Protein AF-A0A923ZL91-F1 (afdb_monomer)

Structure (mmCIF, N/CA/C/O backbone):
data_AF-A0A923ZL91-F1
#
_entry.id   AF-A0A923ZL91-F1
#
loop_
_atom_site.group_PDB
_atom_site.id
_atom_site.type_symbol
_atom_site.label_atom_id
_atom_site.label_alt_id
_atom_site.label_comp_id
_atom_site.label_asym_id
_atom_site.label_entity_id
_atom_site.label_seq_id
_atom_site.pdbx_PDB_ins_code
_atom_site.Cartn_x
_atom_site.Cartn_y
_atom_site.Cartn_z
_atom_site.occupancy
_atom_site.B_iso_or_equiv
_atom_site.auth_seq_id
_atom_site.auth_comp_id
_atom_site.auth_asym_id
_atom_site.auth_atom_id
_atom_site.pdbx_PDB_model_num
ATOM 1 N N . MET A 1 1 ? -7.397 3.218 -4.882 1.00 77.31 1 MET A N 1
ATOM 2 C CA . MET A 1 1 ? -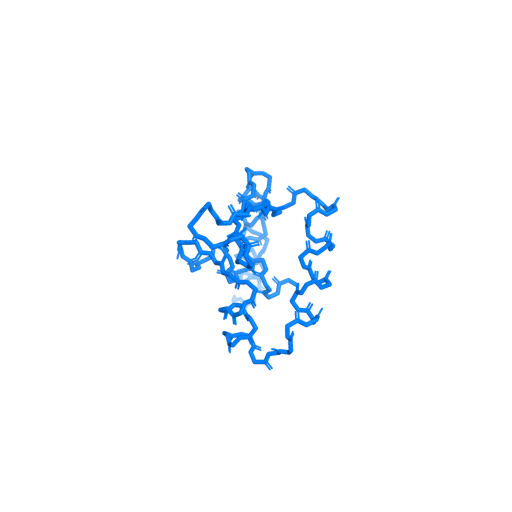7.977 2.311 -3.867 1.00 77.31 1 MET A CA 1
ATOM 3 C C . MET A 1 1 ? -7.658 0.837 -4.108 1.00 77.31 1 MET A C 1
ATOM 5 O O . MET A 1 1 ? -7.309 0.187 -3.137 1.00 77.31 1 MET A O 1
ATOM 9 N N . ALA A 1 2 ? -7.682 0.318 -5.348 1.00 88.25 2 ALA A N 1
ATOM 10 C CA . ALA A 1 2 ? -7.442 -1.107 -5.651 1.00 88.25 2 ALA A CA 1
ATOM 11 C C . ALA A 1 2 ? -6.246 -1.755 -4.919 1.00 88.25 2 ALA A C 1
ATOM 13 O O . ALA A 1 2 ? -6.373 -2.854 -4.395 1.00 88.25 2 ALA A O 1
ATOM 14 N N . LEU A 1 3 ? -5.107 -1.060 -4.814 1.00 93.25 3 LEU A N 1
ATOM 15 C CA . LEU A 1 3 ? -3.938 -1.584 -4.099 1.00 93.25 3 LEU A CA 1
ATOM 16 C C . LEU A 1 3 ? -4.197 -1.812 -2.602 1.00 93.25 3 LEU A C 1
ATOM 18 O O . LEU A 1 3 ? -3.778 -2.832 -2.075 1.00 93.25 3 LEU A O 1
ATOM 22 N N . LEU A 1 4 ? -4.883 -0.884 -1.927 1.00 92.50 4 LEU A N 1
ATOM 23 C CA . LEU A 1 4 ? -5.182 -1.004 -0.496 1.00 92.50 4 LEU A CA 1
ATOM 24 C C . LEU A 1 4 ? -6.111 -2.195 -0.230 1.00 92.50 4 LEU A C 1
ATOM 26 O O . LEU A 1 4 ? -5.894 -2.937 0.719 1.00 92.50 4 LEU A O 1
ATOM 30 N N . LEU A 1 5 ? -7.098 -2.398 -1.108 1.00 93.31 5 LEU A N 1
ATOM 31 C CA . LEU A 1 5 ? -8.011 -3.539 -1.043 1.00 93.31 5 LEU A CA 1
ATOM 32 C C . LEU A 1 5 ? -7.269 -4.862 -1.234 1.00 93.31 5 LEU A C 1
ATOM 34 O O . LEU A 1 5 ? -7.485 -5.784 -0.463 1.00 93.31 5 LEU A O 1
ATOM 38 N N . VAL A 1 6 ? -6.356 -4.952 -2.207 1.00 93.44 6 VAL A N 1
ATOM 39 C CA . VAL A 1 6 ? -5.542 -6.163 -2.397 1.00 93.44 6 VAL A CA 1
ATOM 40 C C . VAL A 1 6 ? -4.712 -6.463 -1.152 1.00 93.44 6 VAL A C 1
ATOM 42 O O . VAL A 1 6 ? -4.755 -7.583 -0.664 1.00 93.44 6 VAL A O 1
ATOM 45 N N . VAL A 1 7 ? -4.013 -5.468 -0.597 1.00 92.44 7 VAL A N 1
ATOM 46 C CA . VAL A 1 7 ? -3.182 -5.675 0.602 1.00 92.44 7 VAL A CA 1
ATOM 47 C C . VAL A 1 7 ? -4.026 -6.084 1.817 1.00 92.44 7 VAL A C 1
ATOM 49 O O . VAL A 1 7 ? -3.564 -6.880 2.623 1.00 92.44 7 VAL A O 1
ATOM 52 N N . GLY A 1 8 ? -5.247 -5.558 1.955 1.00 91.00 8 GLY A N 1
ATOM 53 C CA . GLY A 1 8 ? -6.108 -5.845 3.106 1.00 91.00 8 GLY A CA 1
ATOM 54 C C . GLY A 1 8 ? -6.976 -7.094 3.007 1.00 91.00 8 GLY A C 1
ATOM 55 O O . GLY A 1 8 ? -7.319 -7.669 4.035 1.00 91.00 8 GLY A O 1
ATOM 56 N N . LEU A 1 9 ? -7.358 -7.505 1.799 1.00 89.38 9 LEU A N 1
ATOM 57 C CA . LEU A 1 9 ? -8.239 -8.657 1.580 1.00 89.38 9 LEU A CA 1
ATOM 58 C C . LEU A 1 9 ? -7.451 -9.929 1.274 1.00 89.38 9 LEU A C 1
ATOM 60 O O . LEU A 1 9 ? -7.866 -11.025 1.647 1.00 89.38 9 LEU A O 1
ATOM 64 N N . GLU A 1 10 ? -6.314 -9.797 0.595 1.00 87.12 10 GLU A N 1
ATOM 65 C CA . GLU A 1 10 ? -5.410 -10.911 0.347 1.00 87.12 10 GLU A CA 1
ATOM 66 C C . GLU A 1 10 ? -4.400 -10.926 1.495 1.00 87.12 10 GLU A C 1
ATOM 68 O O . GLU A 1 10 ? -3.504 -10.092 1.557 1.00 87.12 10 GLU A O 1
ATOM 73 N N . GLY A 1 11 ? -4.576 -11.830 2.459 1.00 76.56 11 GLY A N 1
ATOM 74 C CA . GLY A 1 11 ? -3.669 -11.927 3.602 1.00 76.56 11 GLY A CA 1
ATOM 75 C C . GLY A 1 11 ? -2.225 -12.260 3.198 1.00 76.56 11 GLY A C 1
ATOM 76 O O . GLY A 1 11 ? -1.962 -12.814 2.130 1.00 76.56 11 GLY A O 1
ATOM 77 N N . GLY A 1 12 ? -1.283 -11.975 4.098 1.00 79.94 12 GLY A N 1
ATOM 78 C CA . GLY A 1 12 ? 0.136 -12.294 3.926 1.00 79.94 12 GLY A CA 1
ATOM 79 C C . GLY A 1 12 ? 1.003 -11.100 3.524 1.00 79.94 12 GLY A C 1
ATOM 80 O O . GLY A 1 12 ? 0.535 -9.980 3.350 1.00 79.94 12 GLY A O 1
ATOM 81 N N . LEU A 1 13 ? 2.312 -11.345 3.419 1.00 80.38 13 LEU A N 1
ATOM 82 C CA . LEU A 1 13 ? 3.292 -10.304 3.114 1.00 80.38 13 LEU A CA 1
ATOM 83 C C . LEU A 1 13 ? 3.325 -10.014 1.611 1.00 80.38 13 LEU A C 1
ATOM 85 O O . LEU A 1 13 ? 3.729 -10.857 0.805 1.00 80.38 13 LEU A O 1
ATOM 89 N N . HIS A 1 14 ? 2.965 -8.790 1.235 1.00 92.56 14 HIS A N 1
ATOM 90 C CA . HIS A 1 14 ? 2.969 -8.356 -0.159 1.00 92.56 14 HIS A CA 1
ATOM 91 C C . HIS A 1 14 ? 4.312 -7.771 -0.566 1.00 92.56 14 HIS A C 1
ATOM 93 O O . HIS A 1 14 ? 4.991 -7.138 0.231 1.00 92.56 14 HIS A O 1
ATOM 99 N N . THR A 1 15 ? 4.685 -7.907 -1.837 1.00 93.56 15 THR A N 1
ATOM 100 C CA . THR A 1 15 ? 5.851 -7.208 -2.407 1.00 93.56 15 THR A CA 1
ATOM 101 C C . THR A 1 15 ? 5.417 -6.315 -3.558 1.00 93.56 15 THR A C 1
ATOM 103 O O . THR A 1 15 ? 4.422 -6.593 -4.227 1.00 93.56 15 THR A O 1
ATOM 106 N N . VAL A 1 16 ? 6.203 -5.282 -3.878 1.00 93.94 16 VAL A N 1
ATOM 107 C CA . VAL A 1 16 ? 5.938 -4.409 -5.043 1.00 93.94 16 VAL A CA 1
ATOM 108 C C . VAL A 1 16 ? 5.797 -5.219 -6.335 1.00 93.94 16 VAL A C 1
ATOM 110 O O . VAL A 1 16 ? 4.935 -4.935 -7.164 1.00 93.94 16 VAL A O 1
ATOM 113 N N . ARG A 1 17 ? 6.633 -6.253 -6.507 1.00 93.06 17 ARG A N 1
ATOM 114 C CA . ARG A 1 17 ? 6.584 -7.144 -7.673 1.00 93.06 17 ARG A CA 1
ATOM 115 C C . ARG A 1 17 ? 5.284 -7.946 -7.713 1.00 93.06 17 ARG A C 1
ATOM 117 O O . ARG A 1 17 ? 4.677 -8.016 -8.777 1.00 93.06 17 ARG A O 1
ATOM 124 N N . GLY A 1 18 ? 4.887 -8.535 -6.585 1.00 93.00 18 GLY A N 1
ATOM 125 C CA . GLY A 1 18 ? 3.646 -9.305 -6.479 1.00 93.00 18 GLY A CA 1
ATOM 126 C C . GLY A 1 18 ? 2.422 -8.441 -6.769 1.00 93.00 18 GLY A C 1
ATOM 127 O O . GLY A 1 18 ? 1.622 -8.788 -7.629 1.00 93.00 18 GLY A O 1
ATOM 128 N N . LEU A 1 19 ? 2.348 -7.260 -6.151 1.00 94.62 19 LEU A N 1
ATOM 129 C CA . LEU A 1 19 ? 1.258 -6.303 -6.358 1.00 94.62 19 LEU A CA 1
ATOM 130 C C . LEU A 1 19 ? 1.166 -5.826 -7.813 1.00 94.62 19 LEU A C 1
ATOM 132 O O . LEU A 1 19 ? 0.071 -5.727 -8.357 1.00 94.62 19 LEU A O 1
ATOM 136 N N . ALA A 1 20 ? 2.304 -5.562 -8.464 1.00 95.44 20 ALA A N 1
ATOM 137 C CA . ALA A 1 20 ? 2.338 -5.153 -9.869 1.00 95.44 20 ALA A CA 1
ATOM 138 C C . ALA A 1 20 ? 1.759 -6.237 -10.788 1.00 95.44 20 ALA A C 1
ATOM 140 O O . ALA A 1 20 ? 0.907 -5.946 -11.625 1.00 95.44 20 ALA A O 1
ATOM 141 N N . ALA A 1 21 ? 2.179 -7.490 -10.586 1.00 95.12 21 ALA A N 1
ATOM 142 C CA . ALA A 1 21 ? 1.655 -8.629 -11.332 1.00 95.12 21 ALA A CA 1
ATOM 143 C C . ALA A 1 21 ? 0.159 -8.845 -11.059 1.00 95.12 21 ALA A C 1
ATOM 145 O O . ALA A 1 21 ? -0.615 -9.013 -11.997 1.00 95.12 21 ALA A O 1
ATOM 146 N N . ARG A 1 22 ? -0.256 -8.776 -9.788 1.00 93.94 22 ARG A N 1
ATOM 147 C CA . ARG A 1 22 ? -1.646 -8.987 -9.360 1.00 93.94 22 ARG A CA 1
ATOM 148 C C . ARG A 1 22 ? -2.609 -7.958 -9.945 1.00 93.94 22 ARG A C 1
ATOM 150 O O . ARG A 1 22 ? -3.718 -8.314 -10.331 1.00 93.94 22 ARG A O 1
ATOM 157 N N . LEU A 1 23 ? -2.184 -6.698 -10.003 1.00 94.06 23 LEU A N 1
ATOM 158 C CA . LEU A 1 23 ? -2.987 -5.579 -10.496 1.00 94.06 23 LEU A CA 1
ATOM 159 C C . LEU A 1 23 ? -2.836 -5.344 -12.008 1.00 94.06 23 LEU A C 1
ATOM 161 O O . LEU A 1 23 ? -3.501 -4.462 -12.542 1.00 94.06 23 LEU A O 1
ATOM 165 N N . GLY A 1 24 ? -1.956 -6.080 -12.697 1.00 96.25 24 GLY A N 1
ATOM 166 C CA . GLY A 1 24 ? -1.698 -5.891 -14.128 1.00 96.25 24 GLY A CA 1
ATOM 167 C C . GLY A 1 24 ? -1.077 -4.531 -14.471 1.00 96.25 24 GLY A C 1
ATOM 168 O O . GLY A 1 24 ? -1.296 -4.008 -15.560 1.00 96.25 24 GLY A O 1
ATOM 169 N N . VAL A 1 25 ? -0.316 -3.934 -13.548 1.00 96.81 25 VAL A N 1
ATOM 170 C CA . VAL A 1 25 ? 0.296 -2.604 -13.718 1.00 96.81 25 VAL A CA 1
ATOM 171 C C . VAL A 1 25 ? 1.816 -2.660 -13.606 1.00 96.81 25 VAL A C 1
ATOM 173 O O . VAL A 1 25 ? 2.404 -3.612 -13.098 1.00 96.81 25 VAL A O 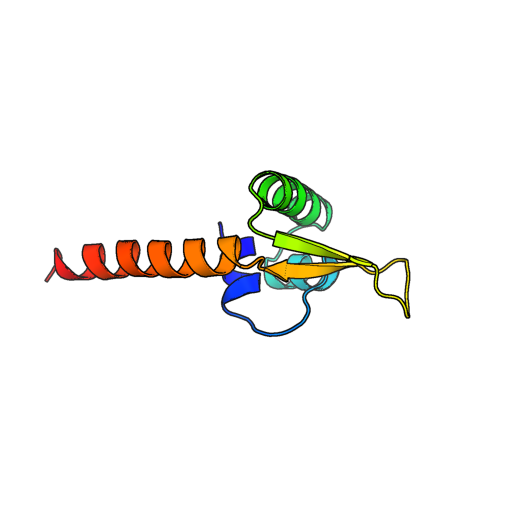1
ATOM 176 N N . SER A 1 26 ? 2.488 -1.599 -14.050 1.00 97.31 26 SER A N 1
ATOM 177 C CA . SER A 1 26 ? 3.940 -1.499 -13.914 1.00 97.31 26 SER A CA 1
ATOM 178 C C . SER A 1 26 ? 4.367 -1.248 -12.459 1.00 97.31 26 SER A C 1
ATOM 180 O O . SER A 1 26 ? 3.668 -0.603 -11.674 1.00 97.31 26 SER A O 1
ATOM 182 N N . LYS A 1 27 ? 5.570 -1.709 -12.089 1.00 93.94 27 LYS A N 1
ATOM 183 C CA . LYS A 1 27 ? 6.136 -1.494 -1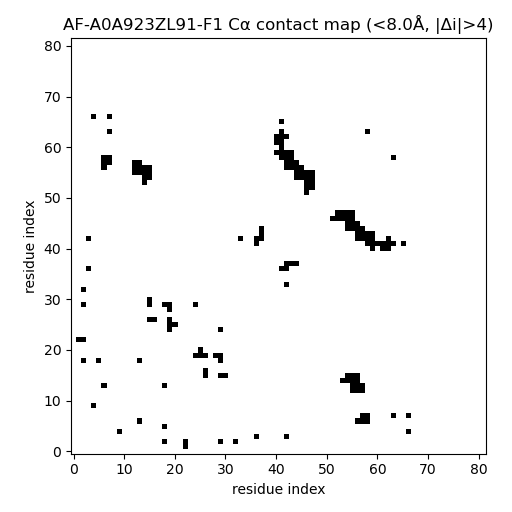0.741 1.00 93.94 27 LYS A CA 1
ATOM 184 C C . LYS A 1 27 ? 6.170 -0.010 -10.318 1.00 93.94 27 LYS A C 1
ATOM 186 O O . LYS A 1 27 ? 5.815 0.260 -9.174 1.00 93.94 27 LYS A O 1
ATOM 191 N N . PRO A 1 28 ? 6.520 0.969 -11.185 1.00 96.56 28 PRO A N 1
ATOM 192 C CA . PRO A 1 28 ? 6.475 2.386 -10.813 1.00 96.56 28 PRO A CA 1
ATOM 193 C C . PRO A 1 28 ? 5.082 2.879 -10.403 1.00 96.56 28 PRO A C 1
ATOM 195 O O . PRO A 1 28 ? 4.983 3.734 -9.525 1.00 96.56 28 PRO A O 1
ATOM 198 N N . VAL A 1 29 ? 4.009 2.340 -10.996 1.00 96.75 29 VAL A N 1
ATOM 199 C CA . VAL A 1 29 ? 2.627 2.673 -10.606 1.00 96.75 29 VAL A CA 1
ATOM 200 C C . VAL A 1 29 ? 2.360 2.215 -9.174 1.00 96.75 29 VAL A C 1
ATOM 202 O O . VAL A 1 29 ? 1.882 3.006 -8.362 1.00 96.75 29 VAL A O 1
ATOM 205 N N . VAL A 1 30 ? 2.748 0.980 -8.842 1.00 95.94 30 VAL A N 1
ATOM 206 C CA . VAL A 1 30 ? 2.647 0.435 -7.479 1.00 95.94 30 VAL A CA 1
ATOM 207 C C . VAL A 1 30 ? 3.453 1.281 -6.497 1.00 95.94 30 VAL A C 1
ATOM 209 O O . VAL A 1 30 ? 2.921 1.694 -5.472 1.00 95.94 30 VAL A O 1
ATOM 212 N N . THR A 1 31 ? 4.706 1.611 -6.818 1.00 95.56 31 THR A N 1
ATOM 213 C CA . THR A 1 31 ? 5.558 2.436 -5.948 1.00 95.56 31 THR A CA 1
ATOM 214 C C . THR A 1 31 ? 4.951 3.813 -5.684 1.00 95.56 31 THR A C 1
ATOM 216 O O . THR A 1 31 ? 4.951 4.265 -4.540 1.00 95.56 31 THR A O 1
ATOM 219 N N . ARG A 1 32 ? 4.395 4.480 -6.706 1.00 96.56 32 ARG A N 1
ATOM 220 C CA . ARG A 1 32 ? 3.717 5.773 -6.516 1.00 96.56 32 ARG A CA 1
ATOM 221 C C . ARG A 1 32 ? 2.487 5.646 -5.621 1.00 96.56 32 ARG A C 1
ATOM 223 O O . ARG A 1 32 ? 2.335 6.443 -4.703 1.00 96.56 32 ARG A O 1
ATOM 230 N N . ALA A 1 33 ? 1.659 4.624 -5.836 1.00 96.31 33 ALA A N 1
ATOM 231 C CA . ALA A 1 33 ? 0.495 4.372 -4.992 1.00 96.31 33 ALA A CA 1
ATOM 232 C C . ALA A 1 33 ? 0.890 4.082 -3.533 1.00 96.31 33 ALA A C 1
ATOM 234 O O . ALA A 1 33 ? 0.294 4.639 -2.615 1.00 96.31 33 ALA A O 1
ATOM 235 N N . LEU A 1 34 ? 1.933 3.277 -3.310 1.00 95.81 34 LEU A N 1
ATOM 236 C CA . LEU A 1 34 ? 2.470 3.009 -1.974 1.00 95.81 34 LEU A CA 1
ATOM 237 C C . LEU A 1 34 ? 3.030 4.269 -1.310 1.00 95.81 34 LEU A C 1
ATOM 239 O O . LEU A 1 34 ? 2.859 4.437 -0.109 1.00 95.81 34 LEU A O 1
ATOM 243 N N . ASN A 1 35 ? 3.656 5.177 -2.062 1.00 96.62 35 ASN A N 1
ATOM 244 C CA . ASN A 1 35 ? 4.095 6.465 -1.521 1.00 96.62 35 ASN A CA 1
ATOM 245 C C . ASN A 1 35 ? 2.919 7.292 -1.000 1.00 96.62 35 ASN A C 1
ATOM 247 O O . ASN A 1 35 ? 2.986 7.776 0.128 1.00 96.62 35 ASN A O 1
ATOM 251 N N . SER A 1 36 ? 1.830 7.389 -1.765 1.00 97.00 36 SER A N 1
ATOM 252 C CA . SER A 1 36 ? 0.619 8.083 -1.319 1.00 97.00 36 SER A CA 1
ATOM 253 C C . SER A 1 36 ? -0.006 7.416 -0.092 1.00 97.00 36 SER A C 1
ATOM 255 O O . SER A 1 36 ? -0.298 8.093 0.887 1.00 97.00 36 SER A O 1
ATOM 257 N N . LEU A 1 37 ? -0.163 6.089 -0.099 1.00 96.50 37 LEU A N 1
ATOM 258 C CA . LEU A 1 37 ? -0.779 5.362 1.016 1.00 96.50 37 LEU A CA 1
ATOM 259 C C . LEU A 1 37 ? 0.076 5.392 2.291 1.00 96.50 37 LEU A C 1
ATOM 261 O O . LEU A 1 37 ? -0.475 5.455 3.387 1.00 96.50 37 LEU A O 1
ATOM 265 N N . THR A 1 38 ? 1.408 5.378 2.170 1.00 96.75 38 THR A N 1
ATOM 266 C CA . THR A 1 38 ? 2.303 5.594 3.317 1.00 96.75 38 THR A CA 1
ATOM 267 C C . THR A 1 38 ? 2.179 7.023 3.838 1.00 96.75 38 THR A C 1
ATOM 269 O O . THR A 1 38 ? 2.139 7.209 5.047 1.00 96.75 38 THR A O 1
ATOM 272 N N . GLY A 1 39 ? 2.071 8.023 2.954 1.00 97.00 39 GLY A N 1
ATOM 273 C CA . GLY A 1 39 ? 1.837 9.415 3.354 1.00 97.00 39 GLY A CA 1
ATOM 274 C C . GLY A 1 39 ? 0.518 9.617 4.109 1.00 97.00 39 GLY A C 1
ATOM 275 O O . GLY A 1 39 ? 0.442 10.468 4.985 1.00 97.00 39 GLY A O 1
ATOM 276 N N . LEU A 1 40 ? -0.489 8.788 3.821 1.00 96.56 40 LEU A N 1
ATOM 277 C CA . LEU A 1 40 ? -1.762 8.735 4.549 1.00 96.56 40 LEU A CA 1
ATOM 278 C C . LEU A 1 40 ? -1.712 7.858 5.814 1.00 96.56 40 LEU A C 1
ATOM 280 O O . LEU A 1 40 ? -2.712 7.735 6.511 1.00 96.56 40 LEU A O 1
ATOM 284 N N . GLY A 1 41 ? -0.583 7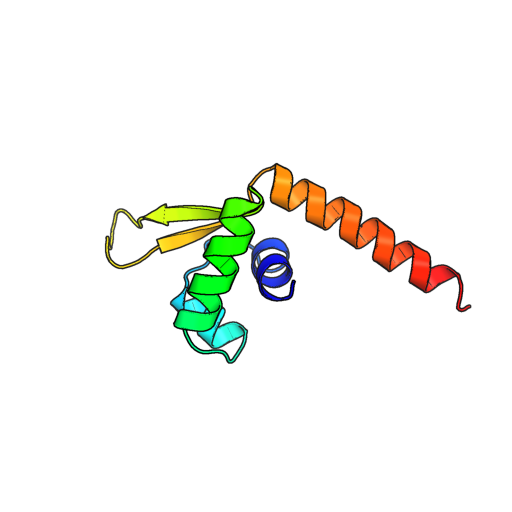.204 6.100 1.00 97.19 41 GLY A N 1
ATOM 285 C CA . GLY A 1 41 ? -0.436 6.315 7.253 1.00 97.19 41 GLY A CA 1
ATOM 286 C C . GLY A 1 41 ? -1.220 5.002 7.156 1.00 97.19 41 GLY A C 1
ATOM 287 O O . GLY A 1 41 ? -1.383 4.332 8.171 1.00 97.19 41 GLY A O 1
ATOM 288 N N . LEU A 1 42 ? -1.694 4.609 5.968 1.00 96.50 42 LEU A N 1
ATOM 289 C CA . LEU A 1 42 ? -2.542 3.420 5.772 1.00 96.50 42 LEU A CA 1
ATOM 290 C C . LEU A 1 42 ? -1.738 2.138 5.521 1.00 96.50 42 LEU A C 1
ATOM 292 O O . LEU A 1 42 ? -2.201 1.039 5.816 1.00 96.50 42 LEU A O 1
ATOM 296 N N . VAL A 1 43 ? -0.526 2.266 4.978 1.00 95.56 43 VAL A N 1
ATOM 297 C CA . VAL A 1 43 ? 0.369 1.132 4.703 1.00 95.56 43 VAL A CA 1
ATOM 298 C C . VAL A 1 43 ? 1.762 1.395 5.250 1.00 95.56 43 VAL A C 1
ATOM 300 O O . VAL A 1 43 ? 2.257 2.526 5.212 1.00 95.56 43 VAL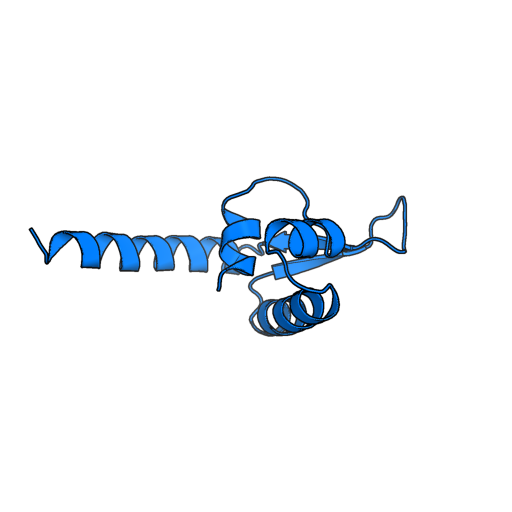 A O 1
ATOM 303 N N . LEU A 1 44 ? 2.423 0.329 5.684 1.00 94.31 44 LEU A N 1
ATOM 304 C CA . LEU A 1 44 ? 3.815 0.334 6.110 1.00 94.31 44 LEU A CA 1
ATOM 305 C C . LEU A 1 44 ? 4.674 -0.506 5.166 1.00 94.31 44 LEU A C 1
ATOM 307 O O . LEU A 1 44 ? 4.200 -1.423 4.493 1.00 94.31 44 LEU A O 1
ATOM 311 N N . ARG A 1 45 ? 5.959 -0.160 5.108 1.00 93.81 45 ARG A N 1
ATOM 312 C CA . ARG A 1 45 ? 6.959 -0.834 4.281 1.00 93.81 45 ARG A CA 1
ATOM 313 C C . ARG A 1 45 ? 8.098 -1.317 5.161 1.00 93.81 45 ARG A C 1
ATOM 315 O O . ARG A 1 45 ? 8.656 -0.525 5.917 1.00 93.81 45 ARG A O 1
ATOM 322 N N . ARG A 1 46 ? 8.458 -2.593 5.043 1.00 91.94 46 ARG A N 1
ATOM 323 C CA . ARG A 1 46 ? 9.597 -3.188 5.748 1.00 91.94 46 ARG A CA 1
ATOM 324 C C . ARG A 1 46 ? 10.549 -3.807 4.738 1.00 91.94 46 ARG A C 1
ATOM 326 O O . ARG A 1 46 ? 10.120 -4.543 3.857 1.00 91.94 46 ARG A O 1
ATOM 333 N N . ILE A 1 47 ? 11.833 -3.489 4.851 1.00 89.31 47 ILE A N 1
ATOM 334 C CA . ILE A 1 47 ? 12.868 -4.150 4.052 1.00 89.31 47 ILE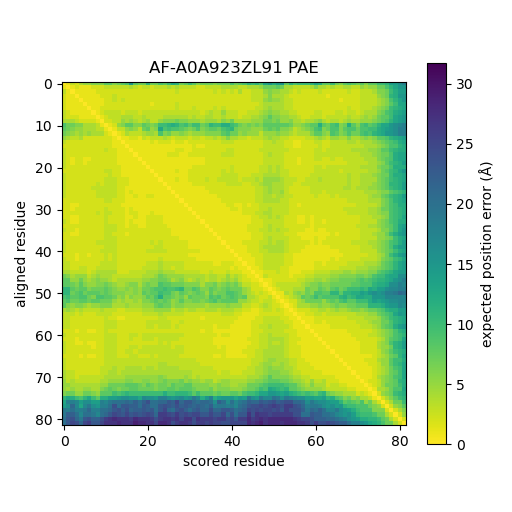 A CA 1
ATOM 335 C C . ILE A 1 47 ? 12.895 -5.629 4.445 1.00 89.31 47 ILE A C 1
ATOM 337 O O . ILE A 1 47 ? 12.838 -5.948 5.632 1.00 89.31 47 ILE A O 1
ATOM 341 N N . ASP A 1 48 ? 12.967 -6.516 3.459 1.00 87.38 48 ASP A N 1
ATOM 342 C CA . ASP A 1 48 ? 13.204 -7.931 3.721 1.00 87.38 48 ASP A CA 1
ATOM 343 C C . ASP A 1 48 ? 14.654 -8.120 4.198 1.00 87.38 48 ASP A C 1
ATOM 345 O O . ASP A 1 48 ? 15.612 -7.746 3.520 1.00 87.38 48 ASP A O 1
ATOM 349 N N . GLU A 1 49 ? 14.828 -8.682 5.393 1.00 87.50 49 GLU A N 1
ATOM 350 C CA . GLU A 1 49 ? 16.147 -8.912 5.993 1.00 87.50 49 GLU A CA 1
ATOM 351 C C . GLU A 1 49 ? 16.951 -9.986 5.247 1.00 87.50 49 GLU A C 1
ATOM 353 O O . GLU A 1 49 ? 18.181 -9.987 5.310 1.00 87.50 49 GLU A O 1
ATOM 358 N N . ARG A 1 50 ? 16.274 -10.876 4.510 1.00 85.94 50 ARG A N 1
ATOM 359 C CA . ARG A 1 50 ? 16.902 -11.941 3.714 1.00 85.94 50 ARG A CA 1
ATOM 360 C C . ARG A 1 50 ? 17.307 -11.460 2.323 1.00 85.94 50 ARG A C 1
ATOM 362 O O . ARG A 1 50 ? 18.280 -11.959 1.766 1.00 85.94 50 ARG A O 1
ATOM 369 N N . ASP A 1 51 ? 16.589 -10.477 1.785 1.00 85.06 51 ASP A N 1
ATOM 370 C CA . ASP A 1 51 ? 16.907 -9.810 0.524 1.00 85.06 51 ASP A CA 1
ATOM 371 C C . ASP A 1 51 ? 16.591 -8.313 0.606 1.00 85.06 51 ASP A C 1
ATOM 373 O O . ASP A 1 51 ? 15.466 -7.874 0.379 1.00 85.06 51 ASP A O 1
ATOM 377 N N . ARG A 1 52 ? 17.621 -7.490 0.827 1.00 83.38 52 ARG A N 1
ATOM 378 C CA . ARG A 1 52 ? 17.469 -6.031 0.974 1.00 83.38 52 ARG A CA 1
ATOM 379 C C . ARG A 1 52 ? 16.964 -5.323 -0.290 1.00 83.38 52 ARG A C 1
ATOM 381 O O . ARG A 1 52 ? 16.686 -4.126 -0.238 1.00 83.38 52 ARG A O 1
ATOM 388 N N . ARG A 1 53 ? 16.876 -6.020 -1.430 1.00 83.12 53 ARG A N 1
ATOM 389 C CA . ARG A 1 53 ? 16.265 -5.508 -2.669 1.00 83.12 53 ARG A CA 1
ATOM 390 C C . ARG A 1 53 ? 14.746 -5.676 -2.676 1.00 83.12 53 ARG A C 1
ATOM 392 O O . ARG A 1 53 ? 14.075 -5.057 -3.503 1.00 83.12 53 ARG A O 1
ATOM 399 N N . SER A 1 54 ? 14.209 -6.494 -1.775 1.00 83.44 54 SER A N 1
ATOM 400 C CA . SER A 1 54 ? 12.783 -6.713 -1.592 1.00 83.44 54 SER A CA 1
ATOM 401 C C . SER A 1 54 ? 12.244 -5.868 -0.437 1.00 83.44 54 SER A C 1
ATOM 403 O O . SER A 1 54 ? 12.901 -5.634 0.578 1.00 83.44 54 SER A O 1
ATOM 405 N N . VAL A 1 55 ? 11.018 -5.383 -0.614 1.00 89.81 55 VAL A N 1
ATOM 406 C CA . VAL A 1 55 ? 10.281 -4.624 0.397 1.00 89.81 55 VAL A CA 1
ATOM 407 C C . VAL A 1 55 ? 8.927 -5.286 0.565 1.00 89.81 55 VAL A C 1
ATOM 409 O O . VAL A 1 55 ? 8.179 -5.422 -0.411 1.00 89.81 55 VAL A O 1
ATOM 412 N N . PHE A 1 56 ? 8.629 -5.663 1.802 1.00 93.50 56 PHE A N 1
ATOM 413 C CA . PHE A 1 56 ? 7.314 -6.109 2.214 1.00 93.50 56 PHE A CA 1
ATOM 414 C C . PHE A 1 56 ? 6.397 -4.920 2.476 1.00 93.50 56 PHE A C 1
ATOM 416 O O . PHE A 1 56 ? 6.818 -3.888 3.006 1.00 93.50 56 PHE A O 1
ATOM 423 N N . VAL A 1 57 ? 5.141 -5.084 2.090 1.00 94.38 57 VAL A N 1
ATOM 424 C CA . VAL A 1 57 ? 4.054 -4.132 2.275 1.00 94.38 57 VAL A CA 1
ATOM 425 C C . VAL A 1 57 ? 3.009 -4.793 3.153 1.00 94.38 57 VAL A C 1
ATOM 427 O O . VAL A 1 57 ? 2.621 -5.931 2.893 1.00 94.38 57 VAL A O 1
ATOM 430 N N . ASP A 1 58 ? 2.554 -4.050 4.152 1.00 93.62 58 ASP A N 1
ATOM 431 C CA . ASP A 1 58 ? 1.491 -4.466 5.059 1.00 93.62 58 ASP A CA 1
ATOM 432 C C . ASP A 1 58 ? 0.605 -3.263 5.419 1.00 93.62 58 ASP A C 1
ATOM 434 O O . ASP A 1 58 ? 0.996 -2.102 5.222 1.00 93.62 58 ASP A O 1
ATOM 438 N N . LEU A 1 59 ? -0.587 -3.526 5.939 1.00 94.00 59 LEU A N 1
ATOM 439 C CA . LEU A 1 59 ? -1.469 -2.499 6.475 1.00 94.00 59 LEU A CA 1
ATOM 440 C C . LEU A 1 59 ? -0.995 -2.041 7.855 1.00 94.00 59 LEU A C 1
ATOM 442 O O . LEU A 1 59 ? -0.544 -2.818 8.695 1.00 94.00 59 LEU A O 1
ATOM 446 N N . THR A 1 60 ? -1.162 -0.752 8.130 1.00 95.56 60 THR A N 1
ATOM 447 C CA . THR A 1 60 ? -1.104 -0.253 9.509 1.00 95.56 60 THR A CA 1
ATOM 448 C C . THR A 1 60 ? -2.416 -0.565 10.238 1.00 95.56 60 THR A C 1
ATOM 450 O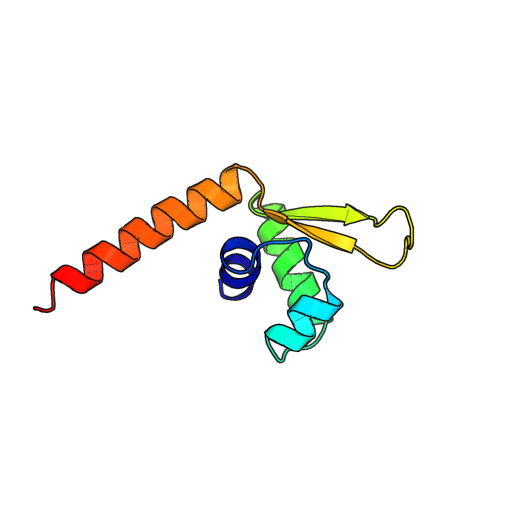 O . THR A 1 60 ? -3.404 -0.973 9.624 1.00 95.56 60 THR A O 1
ATOM 453 N N . LYS A 1 61 ? -2.475 -0.309 11.552 1.00 96.00 61 LYS A N 1
ATOM 454 C CA . LYS A 1 61 ? -3.744 -0.332 12.302 1.00 96.00 61 LYS A CA 1
ATOM 455 C C . LYS A 1 61 ? -4.785 0.610 11.677 1.00 96.00 61 LYS A C 1
ATOM 457 O O . LYS A 1 61 ? -5.905 0.188 11.421 1.00 96.00 61 LYS A O 1
ATOM 462 N N . ALA A 1 62 ? -4.374 1.835 11.341 1.00 96.75 62 ALA A N 1
ATOM 463 C CA . ALA A 1 62 ? -5.230 2.820 10.678 1.00 96.75 62 ALA A CA 1
ATOM 464 C C . ALA A 1 62 ? -5.695 2.353 9.287 1.00 96.75 62 ALA A C 1
ATOM 466 O O . ALA A 1 62 ? -6.822 2.621 8.888 1.00 96.75 62 ALA A O 1
ATOM 467 N N . GLY A 1 63 ? -4.854 1.616 8.555 1.00 95.56 63 GLY A N 1
ATOM 468 C CA . GLY A 1 63 ? -5.228 0.992 7.285 1.00 95.56 63 GLY A CA 1
ATOM 469 C C . GLY A 1 63 ? -6.345 -0.043 7.423 1.00 95.56 63 GLY A C 1
ATOM 470 O O . GLY A 1 63 ? -7.273 -0.050 6.616 1.00 95.56 63 GLY A O 1
ATOM 471 N N . HIS A 1 64 ? -6.283 -0.885 8.459 1.00 94.94 64 HIS A N 1
ATOM 472 C CA . HIS A 1 64 ? -7.339 -1.857 8.760 1.00 94.94 64 HIS A CA 1
ATOM 473 C C . HIS A 1 64 ? -8.647 -1.173 9.181 1.00 94.94 64 HIS A C 1
ATOM 475 O O . HIS A 1 64 ? -9.718 -1.552 8.707 1.00 94.94 64 HIS A O 1
ATOM 481 N N . GLU A 1 65 ? -8.564 -0.153 10.039 1.00 96.00 65 GLU A N 1
ATOM 482 C CA . GLU A 1 65 ? -9.725 0.638 10.473 1.00 96.00 65 GLU A CA 1
ATOM 483 C C . GLU A 1 65 ? -10.389 1.323 9.271 1.00 96.00 65 GLU A C 1
ATOM 485 O O . GLU A 1 65 ? -11.584 1.150 9.048 1.00 96.00 65 GLU A O 1
ATOM 490 N N . PHE A 1 66 ? -9.595 1.966 8.407 1.00 95.25 66 PHE A N 1
ATOM 491 C CA . PHE A 1 66 ? -10.086 2.593 7.181 1.00 95.25 66 PHE A CA 1
ATOM 492 C C . PHE A 1 66 ? -10.843 1.612 6.276 1.00 95.25 66 PHE A C 1
ATOM 494 O O . PHE A 1 66 ? -11.905 1.947 5.760 1.00 95.25 66 PHE A O 1
ATOM 501 N N . LEU A 1 67 ? -10.317 0.400 6.066 1.00 93.81 67 LEU A N 1
ATOM 502 C CA . LEU A 1 67 ? -10.995 -0.609 5.245 1.00 93.81 67 LEU A CA 1
ATOM 503 C C . LEU A 1 67 ? -12.284 -1.129 5.889 1.00 93.81 67 LEU A C 1
ATOM 505 O O . LEU A 1 67 ? -13.235 -1.429 5.170 1.00 93.81 67 LEU A O 1
ATOM 509 N N . THR A 1 68 ? -12.324 -1.214 7.218 1.00 93.38 68 THR A N 1
ATOM 510 C CA . THR A 1 68 ? -13.520 -1.619 7.968 1.00 93.38 68 THR A CA 1
ATOM 511 C C . THR A 1 68 ? -14.629 -0.580 7.811 1.00 93.38 68 THR A C 1
ATOM 513 O O . THR A 1 68 ? -15.754 -0.926 7.448 1.00 93.38 68 THR A O 1
ATOM 516 N N . ASP A 1 69 ? -14.295 0.698 7.991 1.00 93.12 69 ASP A N 1
ATOM 517 C CA . ASP A 1 69 ? -15.231 1.809 7.802 1.00 93.12 69 ASP A CA 1
ATOM 518 C C . ASP A 1 69 ? -15.702 1.891 6.346 1.00 93.12 69 ASP A C 1
ATOM 520 O 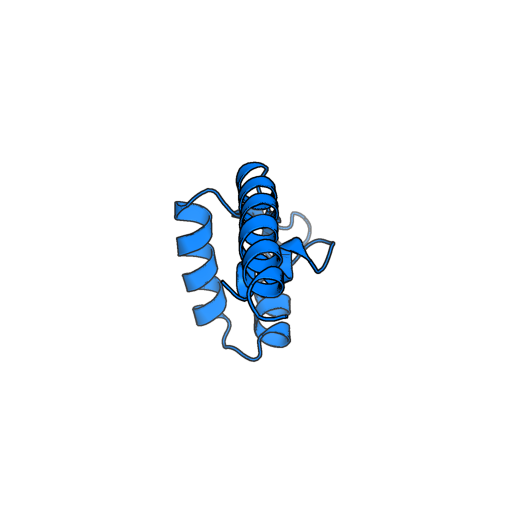O . ASP A 1 69 ? -16.896 2.019 6.070 1.00 93.12 69 ASP A O 1
ATOM 524 N N . PHE A 1 70 ? -14.772 1.740 5.399 1.00 91.88 70 PHE A N 1
ATOM 525 C CA . PHE A 1 70 ? -15.066 1.745 3.969 1.00 91.88 70 PHE A CA 1
ATOM 526 C C . PHE A 1 70 ? -16.011 0.606 3.560 1.00 91.88 70 PHE A C 1
ATOM 528 O O . PHE A 1 70 ? -16.953 0.833 2.802 1.00 91.88 70 PHE A O 1
ATOM 535 N N . ALA A 1 71 ? -15.817 -0.602 4.097 1.00 89.94 71 ALA A N 1
ATOM 536 C CA . ALA A 1 71 ? -16.733 -1.721 3.879 1.00 89.94 71 ALA A CA 1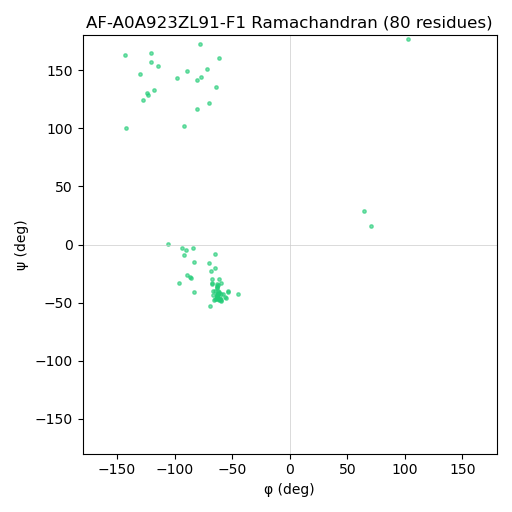
ATOM 537 C C . ALA A 1 71 ? -18.135 -1.435 4.443 1.00 89.94 71 ALA A C 1
ATOM 539 O O . ALA A 1 71 ? -19.138 -1.796 3.821 1.00 89.94 71 ALA A O 1
ATOM 540 N N . GLY A 1 72 ? -18.215 -0.750 5.589 1.00 89.75 72 GLY A N 1
ATOM 541 C CA . GLY A 1 72 ? -19.474 -0.300 6.177 1.00 89.75 72 GLY A CA 1
ATOM 542 C C . GLY A 1 72 ? -20.228 0.710 5.309 1.00 89.75 72 GLY A C 1
ATOM 543 O O . GLY A 1 72 ? -21.455 0.670 5.281 1.00 89.75 72 GLY A O 1
ATOM 544 N N . ILE A 1 73 ? -19.515 1.579 4.585 1.00 89.81 73 ILE A N 1
ATOM 545 C CA . ILE A 1 73 ? -20.109 2.530 3.632 1.00 89.81 73 ILE A CA 1
ATOM 546 C C . ILE A 1 73 ? -20.672 1.779 2.421 1.00 89.81 73 ILE A C 1
ATOM 548 O O . ILE A 1 73 ? -21.859 1.900 2.139 1.00 89.81 73 ILE A O 1
ATOM 552 N N . ILE A 1 74 ? -19.866 0.928 1.775 1.00 88.00 74 ILE A N 1
ATOM 553 C CA . ILE A 1 74 ? -20.307 0.159 0.594 1.00 88.00 74 ILE A CA 1
ATOM 554 C C . ILE A 1 74 ? -21.534 -0.706 0.920 1.00 88.00 74 ILE A C 1
ATOM 556 O O . ILE A 1 74 ? -22.498 -0.733 0.165 1.00 88.00 74 ILE A O 1
ATOM 560 N N . SER A 1 75 ? -21.534 -1.368 2.081 1.00 85.31 75 SER A N 1
ATOM 561 C CA . SER A 1 75 ? -22.629 -2.266 2.482 1.00 85.31 75 SER A CA 1
ATOM 562 C C . SER A 1 75 ? -23.944 -1.543 2.812 1.00 85.31 75 SER A C 1
ATOM 564 O O . SER A 1 75 ? -24.979 -2.197 2.956 1.00 85.31 75 SER A O 1
ATOM 566 N N . ARG A 1 76 ? -23.915 -0.220 3.026 1.00 74.00 76 ARG A N 1
ATOM 567 C CA . ARG A 1 76 ? -25.119 0.592 3.262 1.00 74.00 76 ARG A CA 1
ATOM 568 C C . ARG A 1 76 ? -25.781 0.983 1.948 1.00 74.00 76 ARG A C 1
ATOM 570 O O . ARG A 1 76 ? -26.999 0.875 1.855 1.00 74.00 76 ARG A O 1
ATOM 577 N N . ASP A 1 77 ? -24.982 1.335 0.948 1.00 62.66 77 ASP A N 1
ATOM 578 C CA . ASP A 1 77 ? -25.476 1.747 -0.367 1.00 62.66 77 ASP A CA 1
ATOM 579 C C . ASP A 1 77 ? -26.152 0.580 -1.116 1.00 62.66 77 ASP A C 1
ATOM 581 O O . ASP A 1 77 ? -27.141 0.780 -1.819 1.00 62.66 77 ASP A O 1
ATOM 585 N N . ASP A 1 78 ? -25.719 -0.665 -0.874 1.00 58.09 78 ASP A N 1
ATOM 586 C CA . ASP A 1 78 ? -26.362 -1.870 -1.427 1.00 58.09 78 ASP A CA 1
ATOM 587 C C . ASP A 1 78 ? -27.802 -2.092 -0.914 1.00 58.09 78 ASP A C 1
ATOM 589 O O . ASP A 1 78 ? -28.583 -2.808 -1.543 1.00 58.09 78 ASP A O 1
ATOM 593 N N . LYS A 1 79 ? -28.184 -1.491 0.224 1.00 55.69 79 LYS A N 1
ATOM 594 C CA . LYS A 1 79 ? -29.516 -1.674 0.831 1.00 55.69 79 LYS A CA 1
ATOM 595 C C . LYS A 1 79 ? -30.561 -0.647 0.395 1.00 55.69 79 LYS A C 1
ATOM 597 O O . LYS A 1 79 ? -31.726 -0.845 0.715 1.00 55.69 79 LYS A O 1
ATOM 602 N N . GLU A 1 80 ? -30.184 0.410 -0.322 1.00 55.41 80 GLU A N 1
ATOM 603 C CA . GLU A 1 80 ? -31.136 1.429 -0.804 1.00 55.41 80 GLU A CA 1
ATOM 604 C C . GLU A 1 80 ? -31.658 1.159 -2.229 1.00 55.41 80 GLU A C 1
ATOM 606 O O . GLU A 1 80 ? -32.522 1.886 -2.715 1.00 55.41 80 GLU A O 1
ATOM 611 N N . ILE A 1 81 ? -31.176 0.103 -2.899 1.00 56.12 81 ILE A N 1
ATOM 612 C CA . ILE A 1 81 ? -31.546 -0.235 -4.290 1.00 56.12 81 ILE A CA 1
ATOM 613 C C . ILE A 1 81 ? -32.509 -1.448 -4.373 1.00 56.12 81 ILE A C 1
ATOM 615 O O . ILE A 1 81 ? -32.930 -1.828 -5.464 1.00 56.12 81 ILE A O 1
ATOM 619 N N . THR A 1 82 ? -32.908 -2.049 -3.243 1.00 44.78 82 THR A N 1
ATOM 620 C CA . THR A 1 82 ? -33.928 -3.126 -3.189 1.00 44.78 82 THR A CA 1
ATOM 621 C C . THR A 1 82 ? -35.211 -2.631 -2.542 1.00 44.78 82 THR A C 1
ATOM 623 O O . THR A 1 82 ? -36.292 -2.911 -3.106 1.00 44.78 82 THR A O 1
#

Sequence (82 aa):
MALLLVVGLEGGLHTVRGLAARLGVSKPVVTRALNSLTGLGLVLRRIDERDRRSVFVDLTKAGHEFLTDFAGIISRDDKEIT

Secondary structure (DSSP, 8-state):
-HHHHHHHHS-S-EEHHHHHHHHT--HHHHHHHHHHHHHTTSEEEEE-SS-TT-EEEEE-HHHHHHHHHHHHHHHHHTTS--

Mean predicted aligned error: 5.01 Å

Radius of gyration: 14.24 Å; Cα contacts (8 Å, |Δi|>4): 86; chains: 1; bounding box: 51×22×26 Å

Nearest PDB structures (foldseek):
  7dvr-assembly1_A-2  TM=8.687E-01  e=1.195E-04  Streptococcus agalactiae NEM316
  7el3-assembly1_B  TM=8.380E-01  e=1.117E-04  Acinetobacter baumannii
  7dvt-assembly1_A  TM=8.652E-01  e=1.369E-04  Streptococcus agalactiae NEM316
  7kfq-assembly1_A  TM=7.749E-01  e=9.757E-05  Variovorax paradoxus
  7kua-assembly1_A-2  TM=8.698E-01  e=5.299E-04  Pseudomonas putida

Solvent-accessible surface area (backbone atoms only — not comparable to full-atom values): 4744 Å² total; per-residue (Å²): 111,71,68,60,50,48,57,69,73,47,81,71,84,38,34,58,67,56,51,12,63,74,69,75,47,55,54,70,58,44,53,52,51,49,52,54,36,38,75,70,52,29,37,45,78,43,69,33,91,90,41,78,90,41,45,34,40,47,68,31,74,60,26,52,51,50,52,52,54,49,50,55,52,55,64,50,62,67,65,77,79,117

pLDDT: mean 89.32, std 10.88, range [44.78, 97.31]

Foldseek 3Di:
DVLLCCQQVVDDWDWLVNSCVVVVHDSVVSVVVVVVCVVVVQKDWDQDPVDNVIITIHGDPVNNVVVVVVVVVVVVVVVVVD